Protein AF-A0A354GEG4-F1 (afdb_monomer_lite)

Secondary structure (DSSP, 8-state):
--PPPP------TT----HHHHHHHHHHHHT--HHHHHHHHHHHHHHHHHHHHHHSEEEETTTEEEEEEEE---EEE-SS-TT-EEEPPPEEEEEEEE-HHHHHHHHTS---HHHHHHHT----S-S---HHHHHHHHHHHHHHHT--

Foldseek 3Di:
DDDDQDDPPVDDPPDDQDLLNVLVSCCVSVVHDSVVSSVVVVVVVVVQVVCCVVVQKDADPQFFMKGWDKDDWDWDADPVGNVDIDIDHIDIDIDTDTDPNNCVVCVPDDQDPVNVVVVVDPPPPDDDPDVVVVVVVVVVVVVVVVVD

Structure (mmCIF, N/CA/C/O backbone):
data_AF-A0A354GEG4-F1
#
_entry.id   AF-A0A354GEG4-F1
#
loop_
_atom_site.group_PDB
_atom_site.id
_atom_site.type_symbol
_atom_site.label_atom_id
_atom_site.label_alt_id
_atom_site.label_comp_id
_atom_site.label_asym_id
_atom_site.label_entity_id
_atom_site.label_seq_id
_atom_site.pdbx_PDB_ins_code
_atom_site.Cartn_x
_atom_site.Cartn_y
_atom_site.Cartn_z
_atom_site.occupancy
_atom_site.B_iso_or_equiv
_atom_site.auth_seq_id
_atom_site.auth_comp_id
_atom_site.auth_asym_id
_atom_site.auth_atom_id
_atom_site.pdbx_PDB_model_num
ATOM 1 N N . MET A 1 1 ? -22.359 2.160 18.146 1.00 33.31 1 MET A N 1
ATOM 2 C CA . MET A 1 1 ? -21.638 3.444 18.296 1.00 33.31 1 MET A CA 1
ATOM 3 C C . MET A 1 1 ? -20.218 3.264 17.784 1.00 33.31 1 MET A C 1
ATOM 5 O O . MET A 1 1 ? -19.493 2.455 18.344 1.00 33.31 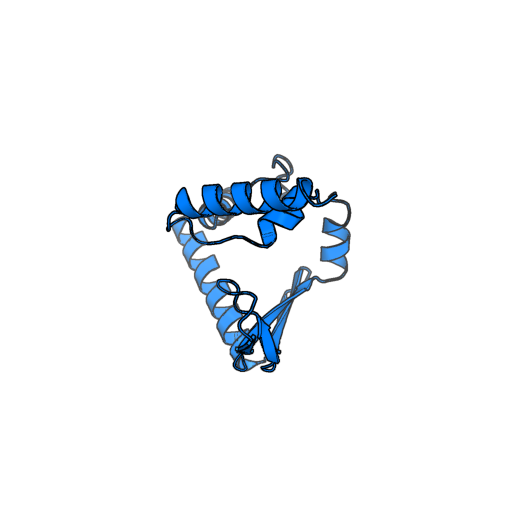1 MET A O 1
ATOM 9 N N . THR A 1 2 ? -19.827 3.951 16.713 1.00 31.17 2 THR A N 1
ATOM 10 C CA . THR A 1 2 ? -18.487 3.813 16.117 1.00 31.17 2 THR A CA 1
ATOM 11 C C . THR A 1 2 ? -17.575 4.873 16.729 1.00 31.17 2 THR A C 1
ATOM 13 O O . THR A 1 2 ? -17.73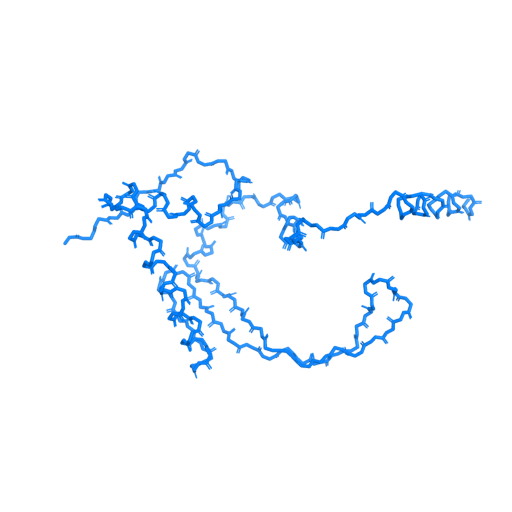0 6.061 16.442 1.00 31.17 2 THR A O 1
ATOM 16 N N . ARG A 1 3 ? -16.669 4.472 17.630 1.00 34.75 3 ARG A N 1
ATOM 17 C CA . ARG A 1 3 ? -15.667 5.388 18.197 1.00 34.75 3 ARG A CA 1
ATOM 18 C C . ARG A 1 3 ? -14.749 5.844 17.060 1.00 34.75 3 ARG A C 1
ATOM 20 O O . ARG A 1 3 ? -14.109 5.018 16.417 1.00 34.75 3 ARG A O 1
ATOM 27 N N . LYS A 1 4 ? -14.735 7.147 16.769 1.00 37.59 4 LYS A N 1
ATOM 28 C CA . LYS A 1 4 ? -13.815 7.738 15.790 1.00 37.59 4 LYS A CA 1
ATOM 29 C C . LYS A 1 4 ? -12.404 7.708 16.378 1.00 37.59 4 LYS A C 1
ATOM 31 O O . LYS A 1 4 ? -12.207 8.204 17.485 1.00 37.59 4 LYS A O 1
ATOM 36 N N . ILE A 1 5 ? -11.454 7.149 15.633 1.00 42.16 5 ILE A N 1
ATOM 37 C CA . ILE A 1 5 ? -10.020 7.236 15.935 1.00 42.16 5 ILE A CA 1
ATOM 38 C C . ILE A 1 5 ? -9.661 8.727 15.999 1.00 42.16 5 ILE A C 1
ATOM 40 O O . ILE A 1 5 ? -9.945 9.472 15.054 1.00 42.16 5 ILE A O 1
ATOM 44 N N . LYS A 1 6 ? -9.125 9.191 17.133 1.00 42.03 6 LYS A N 1
ATOM 45 C CA . LYS A 1 6 ? -8.720 10.594 17.292 1.00 42.03 6 LYS A CA 1
ATOM 46 C C . LYS A 1 6 ? -7.418 10.815 16.522 1.00 42.03 6 LYS A C 1
ATOM 48 O O . LYS A 1 6 ? -6.523 9.980 16.555 1.00 42.03 6 LYS A O 1
ATOM 53 N N . ARG A 1 7 ? -7.295 11.950 15.827 1.00 43.09 7 ARG A N 1
ATOM 54 C CA . ARG A 1 7 ? -6.024 12.332 15.198 1.00 43.09 7 ARG A CA 1
ATOM 55 C C . ARG A 1 7 ? -4.978 12.563 16.286 1.00 43.09 7 ARG A C 1
ATOM 57 O O . ARG A 1 7 ? -5.064 13.530 17.035 1.00 43.09 7 ARG A O 1
ATOM 64 N N . HIS A 1 8 ? -3.989 11.680 16.349 1.00 45.09 8 HIS A N 1
ATOM 65 C CA . HIS A 1 8 ? -2.756 11.925 17.085 1.00 45.09 8 HIS A CA 1
ATOM 66 C C . HIS A 1 8 ? -1.849 12.841 16.248 1.00 45.09 8 HIS A C 1
ATOM 68 O O . HIS A 1 8 ? -1.027 12.359 15.467 1.00 45.09 8 HIS A O 1
ATOM 74 N N . ASP A 1 9 ? -2.040 14.156 16.406 1.00 48.66 9 ASP A N 1
ATOM 75 C CA . ASP A 1 9 ? -1.261 15.235 15.762 1.00 48.66 9 ASP A CA 1
ATOM 76 C C . ASP A 1 9 ? 0.110 15.486 16.421 1.00 48.66 9 ASP A C 1
ATOM 78 O O . ASP A 1 9 ? 0.857 16.366 16.012 1.00 48.66 9 ASP A O 1
ATOM 82 N N . SER A 1 10 ? 0.500 14.697 17.425 1.00 46.56 10 SER A N 1
ATOM 83 C CA . SER A 1 10 ? 1.787 14.840 18.124 1.00 46.56 10 SER A CA 1
ATOM 84 C C . SER A 1 10 ? 2.986 14.246 17.368 1.00 46.56 10 SER A C 1
ATOM 86 O O . SER A 1 10 ? 4.044 14.043 17.964 1.00 46.56 10 SER A O 1
ATOM 88 N N . ARG A 1 11 ? 2.825 13.884 16.091 1.00 57.19 11 ARG A N 1
ATOM 89 C CA . ARG A 1 11 ? 3.842 13.156 15.322 1.00 57.19 11 ARG A CA 1
ATOM 90 C C . ARG A 1 11 ? 4.738 14.107 14.543 1.00 57.19 11 ARG A C 1
ATOM 92 O O . ARG A 1 11 ? 4.256 15.025 13.886 1.00 57.19 11 ARG A O 1
ATOM 99 N N . LYS A 1 12 ? 6.049 13.853 14.582 1.00 56.53 12 LYS A N 1
ATOM 100 C CA . LYS A 1 12 ? 7.000 14.517 13.682 1.00 56.53 12 LYS A CA 1
ATOM 101 C C . LYS A 1 12 ? 6.716 14.039 12.256 1.00 56.53 12 LYS A C 1
ATOM 103 O O . LYS A 1 12 ? 6.480 12.850 12.054 1.00 56.53 12 LYS A O 1
ATOM 108 N N . ASN A 1 13 ? 6.735 14.951 11.285 1.00 54.78 13 ASN A N 1
ATOM 109 C CA . ASN A 1 13 ? 6.383 14.644 9.893 1.00 54.78 13 ASN A CA 1
ATOM 110 C C . ASN A 1 13 ? 7.268 13.550 9.255 1.00 54.78 13 ASN A C 1
ATOM 112 O O . ASN A 1 13 ? 6.801 12.863 8.351 1.00 54.78 13 ASN A O 1
ATOM 116 N N . ASP A 1 14 ? 8.469 13.315 9.794 1.00 54.66 14 ASP A N 1
ATOM 117 C CA . ASP A 1 14 ? 9.490 12.453 9.178 1.00 54.66 14 ASP A CA 1
ATOM 118 C C . ASP A 1 14 ? 9.579 11.047 9.808 1.00 54.66 14 ASP A C 1
ATOM 120 O O . ASP A 1 14 ? 10.497 10.272 9.517 1.00 54.66 14 ASP A O 1
ATOM 124 N N . GLU A 1 15 ? 8.672 10.707 10.727 1.00 63.84 15 GLU A N 1
ATOM 125 C CA . GLU A 1 15 ? 8.713 9.427 11.434 1.00 63.84 15 GLU A CA 1
ATOM 126 C C . GLU A 1 15 ? 8.193 8.282 10.547 1.00 63.84 15 GLU A C 1
ATOM 128 O O . GLU A 1 15 ? 7.019 8.224 10.174 1.00 63.84 15 GLU A O 1
ATOM 133 N N . VAL A 1 16 ? 9.071 7.327 10.219 1.00 68.44 16 VAL A N 1
ATOM 134 C CA . VAL A 1 16 ? 8.683 6.108 9.495 1.00 68.44 16 VAL A CA 1
ATOM 135 C C . VAL A 1 16 ? 7.818 5.236 10.403 1.00 68.44 16 VAL A C 1
ATOM 137 O O . VAL A 1 16 ? 8.300 4.664 11.381 1.00 68.44 16 VAL A O 1
ATOM 140 N N . ILE A 1 17 ? 6.545 5.076 10.043 1.00 72.38 17 ILE A N 1
ATOM 141 C CA . ILE A 1 17 ? 5.611 4.235 10.795 1.00 72.38 17 ILE A CA 1
ATOM 142 C C . ILE A 1 17 ? 5.890 2.764 10.478 1.00 72.38 17 ILE A C 1
ATOM 144 O O . ILE A 1 17 ? 5.587 2.266 9.392 1.00 72.38 17 ILE A O 1
ATOM 148 N N . SER A 1 18 ? 6.459 2.049 11.448 1.00 81.00 18 SER A N 1
ATOM 149 C CA . SER A 1 18 ? 6.592 0.594 11.364 1.00 81.00 18 SER A CA 1
ATOM 150 C C . SER A 1 18 ? 5.243 -0.103 11.571 1.00 81.00 18 SER A C 1
ATOM 152 O O . SER A 1 18 ? 4.340 0.421 12.225 1.00 81.00 18 SER A O 1
ATOM 154 N N . HIS A 1 19 ? 5.124 -1.337 11.078 1.00 80.12 19 HIS A N 1
ATOM 155 C CA . HIS A 1 19 ? 3.932 -2.160 11.298 1.00 80.12 19 HIS A CA 1
ATOM 156 C C . HIS A 1 19 ? 3.606 -2.336 12.794 1.00 80.12 19 HIS A C 1
ATOM 158 O O . HIS A 1 19 ? 2.445 -2.259 13.188 1.00 80.12 19 HIS A O 1
ATOM 164 N N . TYR A 1 20 ? 4.627 -2.495 13.646 1.00 82.12 20 TYR A N 1
ATOM 165 C CA . TYR A 1 20 ? 4.444 -2.583 15.096 1.00 82.12 20 TYR A CA 1
ATOM 166 C C . TYR A 1 20 ? 3.874 -1.290 15.693 1.00 82.12 20 TYR A C 1
ATOM 168 O O . TYR A 1 20 ? 2.956 -1.348 16.509 1.00 82.12 20 TYR A O 1
ATOM 176 N N . MET A 1 21 ? 4.381 -0.126 15.270 1.00 80.94 21 MET A N 1
ATOM 177 C CA . MET A 1 21 ? 3.881 1.170 15.741 1.00 80.94 21 MET A CA 1
ATOM 178 C C . MET A 1 21 ? 2.420 1.383 15.352 1.00 80.94 21 MET A C 1
ATOM 180 O O . MET A 1 21 ? 1.627 1.764 16.207 1.00 80.94 21 MET A O 1
ATOM 184 N N . LEU A 1 22 ? 2.053 1.044 14.111 1.00 85.12 22 LEU A N 1
ATOM 185 C CA . LEU A 1 22 ? 0.664 1.083 13.654 1.00 85.12 22 LEU A CA 1
ATOM 186 C C . LEU A 1 22 ? -0.242 0.207 14.534 1.00 85.12 22 LEU A C 1
ATOM 188 O O . LEU A 1 22 ? -1.269 0.676 15.018 1.00 85.12 22 LEU A O 1
ATOM 192 N N . CYS A 1 23 ? 0.151 -1.047 14.783 1.00 86.56 23 CYS A N 1
ATOM 193 C CA . CYS A 1 23 ? -0.633 -1.961 15.619 1.00 86.56 23 CYS A CA 1
ATOM 194 C C . CYS A 1 23 ? -0.763 -1.447 17.058 1.00 86.56 23 CYS A C 1
ATOM 196 O O . CYS A 1 23 ? -1.831 -1.547 17.655 1.00 86.56 23 CYS A O 1
ATOM 198 N N . ARG A 1 24 ? 0.314 -0.882 17.618 1.00 86.75 24 ARG A N 1
ATOM 199 C CA . ARG A 1 24 ? 0.318 -0.318 18.970 1.00 86.75 24 ARG A CA 1
ATOM 200 C C . ARG A 1 24 ? -0.609 0.890 19.090 1.00 86.75 24 ARG A C 1
ATOM 202 O O . ARG A 1 24 ? -1.347 0.962 20.065 1.00 86.75 24 ARG A O 1
ATOM 209 N N . GLU A 1 25 ? -0.579 1.817 18.136 1.00 85.88 25 GLU A N 1
ATOM 210 C CA . GLU A 1 25 ? -1.470 2.988 18.137 1.00 85.88 25 GLU A CA 1
ATOM 211 C C . GLU A 1 25 ? -2.939 2.568 18.066 1.00 85.88 25 GLU A C 1
ATOM 213 O O . GLU A 1 25 ? -3.740 2.985 18.896 1.00 85.88 25 GLU A O 1
ATOM 218 N N . VAL A 1 26 ? -3.278 1.665 17.142 1.00 86.38 26 VAL A N 1
ATOM 219 C CA . VAL A 1 26 ? -4.650 1.158 16.996 1.00 86.38 26 VAL A CA 1
ATOM 220 C C . VAL A 1 26 ? -5.105 0.411 18.256 1.00 86.38 26 VAL A C 1
ATOM 222 O O . VAL A 1 26 ? -6.233 0.596 18.706 1.00 86.38 26 VAL A O 1
ATOM 225 N N . ALA A 1 27 ? -4.229 -0.394 18.862 1.00 88.38 27 ALA A N 1
ATOM 226 C CA . ALA A 1 27 ? -4.512 -1.092 20.115 1.00 88.38 27 ALA A CA 1
ATOM 227 C C . ALA A 1 27 ? -4.808 -0.125 21.269 1.00 88.38 27 ALA A C 1
ATOM 229 O O . ALA A 1 27 ? -5.786 -0.325 21.989 1.00 88.38 27 ALA A O 1
ATOM 230 N N . LEU A 1 28 ? -4.010 0.939 21.411 1.00 87.50 28 LEU A N 1
ATOM 231 C CA . LEU A 1 28 ? -4.220 1.975 22.425 1.00 87.50 28 LEU A CA 1
ATOM 232 C C . LEU A 1 28 ? -5.527 2.746 22.192 1.00 87.50 28 LEU A C 1
ATOM 234 O O . LEU A 1 28 ? -6.296 2.929 23.133 1.00 87.50 28 LEU A O 1
ATOM 238 N N . ASP A 1 29 ? -5.805 3.142 20.949 1.00 84.44 29 ASP A N 1
ATOM 239 C CA . ASP A 1 29 ? -6.998 3.924 20.603 1.00 84.44 29 ASP A CA 1
ATOM 240 C C . ASP A 1 29 ? -8.299 3.130 20.766 1.00 84.44 29 ASP A C 1
ATOM 242 O O . ASP A 1 29 ? -9.340 3.679 21.140 1.00 84.44 29 ASP A O 1
ATOM 246 N N . MET A 1 30 ? -8.260 1.830 20.473 1.00 86.31 30 MET A N 1
ATOM 247 C CA . MET A 1 30 ? -9.438 0.966 20.521 1.00 86.31 30 MET A CA 1
ATOM 248 C C . MET A 1 30 ? -9.594 0.214 21.850 1.00 86.31 30 MET A C 1
ATOM 250 O O . MET A 1 30 ? -10.691 -0.261 22.142 1.00 86.31 30 MET A O 1
ATOM 254 N N . GLY A 1 31 ? -8.538 0.141 22.667 1.00 89.25 31 GLY A N 1
ATOM 255 C CA . GLY A 1 31 ? -8.521 -0.612 23.923 1.00 89.25 31 GLY A CA 1
ATOM 256 C C . GLY A 1 31 ? -8.400 -2.129 23.734 1.00 89.25 31 GLY A C 1
ATOM 257 O O . GLY A 1 31 ? -8.956 -2.877 24.533 1.00 89.25 31 GLY A O 1
ATOM 258 N N . TYR A 1 32 ? -7.709 -2.576 22.682 1.00 91.75 32 TYR A N 1
ATOM 259 C CA . TYR A 1 32 ? -7.481 -3.997 22.374 1.00 91.75 32 TYR A CA 1
ATOM 260 C C . TYR A 1 32 ? -6.041 -4.430 22.662 1.00 91.75 32 TYR A C 1
ATOM 262 O O . TYR A 1 32 ? -5.141 -3.603 22.822 1.00 91.75 32 TYR A O 1
ATOM 270 N N . GLY A 1 33 ? -5.797 -5.743 22.683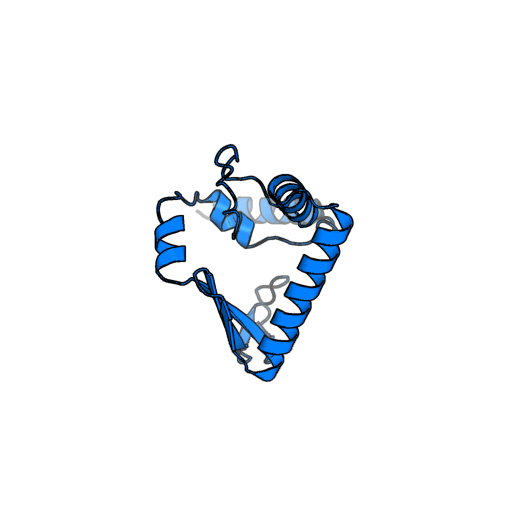 1.00 91.81 33 GLY A N 1
ATOM 271 C CA . GLY A 1 33 ? -4.444 -6.279 22.733 1.00 91.81 33 GLY A CA 1
ATOM 272 C C . GLY A 1 33 ? -3.692 -6.042 21.419 1.00 91.81 33 GLY A C 1
ATOM 273 O O . GLY A 1 33 ? -4.224 -6.255 20.332 1.00 91.81 33 GLY A O 1
ATOM 274 N N . ILE A 1 34 ? -2.407 -5.676 21.498 1.00 90.75 34 ILE A N 1
ATOM 275 C CA . ILE A 1 34 ? -1.559 -5.463 20.305 1.00 90.75 34 ILE A CA 1
ATOM 276 C C . ILE A 1 34 ? -1.517 -6.714 19.412 1.00 90.75 34 ILE A C 1
ATOM 278 O O . ILE A 1 34 ? -1.497 -6.590 18.190 1.00 90.75 34 ILE A O 1
ATOM 282 N N . LYS A 1 35 ? -1.518 -7.916 20.008 1.00 92.19 35 LYS A N 1
ATOM 283 C CA . LYS A 1 35 ? -1.537 -9.186 19.264 1.00 92.19 35 LYS A CA 1
ATOM 284 C C . LYS A 1 35 ? -2.816 -9.346 18.434 1.00 92.19 35 LYS A C 1
ATOM 286 O O . LYS A 1 35 ? -2.722 -9.646 17.253 1.00 92.19 35 LYS A O 1
ATOM 291 N N . GLU A 1 36 ? -3.975 -9.068 19.027 1.00 92.00 36 GLU A N 1
ATOM 292 C CA . GLU A 1 36 ? -5.282 -9.169 18.360 1.00 92.00 36 GLU A CA 1
ATOM 293 C C . GLU A 1 36 ? -5.379 -8.171 17.200 1.00 92.00 36 GLU A C 1
ATOM 295 O O . GLU A 1 36 ? -5.776 -8.515 16.089 1.00 92.00 36 GLU A O 1
ATOM 300 N N . VAL A 1 37 ? -4.941 -6.931 17.435 1.00 91.81 37 VAL A N 1
ATOM 301 C CA . VAL A 1 37 ? -4.899 -5.892 16.399 1.00 91.81 37 VAL A CA 1
ATOM 302 C C . VAL A 1 37 ? -3.977 -6.288 15.253 1.00 91.81 37 VAL A C 1
ATOM 304 O O . VAL A 1 37 ? -4.336 -6.111 14.089 1.00 91.81 37 VAL A O 1
ATOM 307 N N . LYS A 1 38 ? -2.803 -6.842 15.569 1.00 91.88 38 LYS A N 1
ATOM 308 C CA . LYS A 1 38 ? -1.851 -7.307 14.564 1.00 91.88 38 LYS A CA 1
ATOM 309 C C . LYS A 1 38 ? -2.480 -8.367 13.657 1.00 91.88 38 LYS A C 1
ATOM 311 O O . LYS A 1 38 ? -2.439 -8.206 12.441 1.00 91.88 38 LYS A O 1
ATOM 316 N N . GLU A 1 39 ? -3.112 -9.387 14.233 1.00 92.75 39 GLU A N 1
ATOM 317 C CA . GLU A 1 39 ? -3.775 -10.455 13.473 1.00 92.75 39 GLU A CA 1
ATOM 318 C C . GLU A 1 39 ? -4.879 -9.913 12.555 1.00 92.75 39 GLU A C 1
ATOM 320 O O . GLU A 1 39 ? -4.988 -10.314 11.394 1.00 92.75 39 GLU A O 1
ATOM 325 N N . VAL A 1 40 ? -5.678 -8.959 13.042 1.00 92.75 40 VAL A N 1
ATOM 326 C CA . VAL A 1 40 ? -6.731 -8.321 12.239 1.00 92.75 40 VAL A CA 1
ATOM 327 C C . VAL A 1 40 ? -6.141 -7.522 11.077 1.00 92.75 40 VAL A C 1
ATOM 329 O O . VAL A 1 40 ? -6.647 -7.620 9.959 1.00 92.75 40 VAL A O 1
ATOM 332 N N . ILE A 1 41 ? -5.077 -6.750 11.312 1.00 89.12 41 ILE A N 1
ATOM 333 C CA . ILE A 1 41 ? -4.418 -5.954 10.266 1.00 89.12 41 ILE A CA 1
ATOM 334 C C . ILE A 1 41 ? -3.774 -6.866 9.215 1.00 89.12 41 ILE A C 1
ATOM 336 O O . ILE A 1 41 ? -3.934 -6.618 8.020 1.00 89.12 41 ILE A O 1
ATOM 340 N N . GLU A 1 42 ? -3.079 -7.925 9.634 1.00 91.06 42 GLU A N 1
ATOM 341 C CA . GLU A 1 42 ? -2.482 -8.909 8.723 1.00 91.06 42 GLU A CA 1
ATOM 342 C C . GLU A 1 42 ? -3.562 -9.575 7.859 1.00 91.06 42 GLU A C 1
ATOM 344 O O . GLU A 1 42 ? -3.487 -9.530 6.630 1.00 91.06 42 GLU A O 1
ATOM 349 N N . LYS A 1 43 ? -4.646 -10.059 8.478 1.00 93.12 43 LYS A N 1
ATOM 350 C CA . LYS A 1 43 ? -5.776 -10.653 7.753 1.00 93.12 43 LYS A CA 1
ATOM 351 C C . LYS A 1 43 ? -6.449 -9.661 6.802 1.00 93.12 43 LYS A C 1
ATOM 353 O O . LYS A 1 43 ? -6.866 -10.034 5.706 1.00 93.12 43 LYS A O 1
ATOM 358 N N . TYR A 1 44 ? -6.563 -8.395 7.194 1.00 89.69 44 TYR A N 1
ATOM 359 C CA . TYR A 1 44 ? -7.119 -7.347 6.342 1.00 89.69 44 TYR A CA 1
ATOM 360 C C . TYR A 1 44 ? -6.252 -7.097 5.100 1.00 89.69 44 TYR A C 1
ATOM 362 O O . TYR A 1 44 ? -6.782 -6.984 3.991 1.00 89.69 44 TYR A O 1
ATOM 370 N N . HIS A 1 45 ? -4.925 -7.064 5.256 1.00 88.88 45 HIS A N 1
ATOM 371 C CA . HIS A 1 45 ? -3.998 -6.955 4.128 1.00 88.88 45 HIS A CA 1
ATOM 372 C C . HIS A 1 45 ? -4.102 -8.152 3.181 1.00 88.88 45 HIS A C 1
ATOM 374 O O . HIS A 1 45 ? -4.152 -7.952 1.965 1.00 88.88 45 HIS A O 1
ATOM 380 N N . ASP A 1 46 ? -4.204 -9.366 3.720 1.00 89.06 46 ASP A N 1
ATOM 381 C CA . ASP A 1 46 ? -4.359 -10.580 2.916 1.00 89.06 46 ASP A CA 1
ATOM 382 C C . ASP A 1 46 ? -5.649 -10.547 2.091 1.00 89.06 46 ASP A C 1
ATOM 384 O O . ASP A 1 46 ? -5.629 -10.824 0.889 1.00 89.06 46 ASP A O 1
ATOM 388 N N . VAL A 1 47 ? -6.764 -10.124 2.696 1.00 89.19 47 VAL A N 1
ATOM 389 C CA . VAL A 1 47 ? -8.046 -9.965 1.992 1.00 89.19 47 VAL A CA 1
ATOM 390 C C . VAL A 1 47 ? -7.937 -8.925 0.876 1.00 89.19 47 VAL A C 1
ATOM 392 O O . VAL A 1 47 ? -8.412 -9.171 -0.233 1.00 89.19 47 VAL A O 1
ATOM 395 N N . ILE A 1 48 ? -7.282 -7.783 1.119 1.00 86.38 48 ILE A N 1
ATOM 396 C CA . ILE A 1 48 ? -7.047 -6.775 0.073 1.00 86.38 48 ILE A CA 1
ATOM 397 C C . ILE A 1 48 ? -6.209 -7.362 -1.064 1.00 86.38 48 ILE A C 1
ATOM 399 O O . ILE A 1 48 ? -6.549 -7.160 -2.231 1.00 86.38 48 ILE A O 1
ATOM 403 N N . ALA A 1 49 ? -5.132 -8.083 -0.750 1.00 84.62 49 ALA A N 1
ATOM 404 C CA . ALA A 1 49 ? -4.253 -8.673 -1.752 1.00 84.62 49 ALA A CA 1
ATOM 405 C C . ALA A 1 49 ? -4.995 -9.711 -2.611 1.00 84.62 49 ALA A C 1
ATOM 407 O O . ALA A 1 49 ? -4.951 -9.639 -3.841 1.00 84.62 49 ALA A O 1
ATOM 408 N N . GLN A 1 50 ? -5.742 -10.622 -1.982 1.00 86.38 50 GLN A N 1
ATOM 409 C CA . GLN A 1 50 ? -6.556 -11.625 -2.677 1.00 86.38 50 GLN A CA 1
ATOM 410 C C . GLN A 1 50 ? -7.649 -10.982 -3.538 1.00 86.38 50 GLN A C 1
ATOM 412 O O . GLN A 1 50 ? -7.855 -11.373 -4.693 1.00 86.38 50 GLN A O 1
ATOM 417 N N . HIS A 1 51 ? -8.321 -9.955 -3.013 1.00 86.94 51 HIS A N 1
ATOM 418 C CA . HIS A 1 51 ? -9.338 -9.233 -3.765 1.00 86.94 51 HIS A CA 1
ATOM 419 C C . HIS A 1 51 ? -8.723 -8.519 -4.976 1.00 86.94 51 HIS A C 1
ATOM 421 O O . HIS A 1 51 ? -9.230 -8.662 -6.085 1.00 86.94 51 HIS A O 1
ATOM 427 N N . ALA A 1 52 ? -7.576 -7.850 -4.807 1.00 84.69 52 ALA A N 1
ATOM 428 C CA . ALA A 1 52 ? -6.860 -7.176 -5.891 1.00 84.69 52 ALA A CA 1
ATOM 429 C C . ALA A 1 52 ? -6.451 -8.131 -7.023 1.00 84.69 52 ALA A C 1
ATOM 431 O O . ALA A 1 52 ? -6.516 -7.749 -8.192 1.00 84.69 52 ALA A O 1
ATOM 432 N N . LEU A 1 53 ? -6.048 -9.361 -6.692 1.00 83.06 53 LEU A N 1
ATOM 433 C CA . LEU A 1 53 ? -5.713 -10.391 -7.680 1.00 83.06 53 LEU A CA 1
ATOM 434 C C . LEU A 1 53 ? -6.942 -10.870 -8.463 1.00 83.06 53 LEU A C 1
ATOM 436 O O . LEU A 1 53 ? -6.835 -11.145 -9.656 1.00 83.06 53 LEU A O 1
ATOM 440 N N . THR A 1 54 ? -8.104 -10.926 -7.813 1.00 86.00 54 THR A N 1
ATOM 441 C CA . THR A 1 54 ? -9.335 -11.477 -8.398 1.00 86.00 54 THR A CA 1
ATOM 442 C C . THR A 1 54 ? -10.079 -10.446 -9.244 1.00 86.00 54 THR A C 1
ATOM 444 O O . THR A 1 54 ? -10.396 -10.684 -10.407 1.00 86.00 54 THR A O 1
ATOM 447 N N . THR A 1 55 ? -10.347 -9.269 -8.682 1.00 86.56 55 THR A N 1
ATOM 448 C CA . THR A 1 55 ? -11.177 -8.232 -9.316 1.00 86.56 55 THR A CA 1
ATOM 449 C C . THR A 1 55 ? -10.361 -7.223 -10.115 1.00 86.56 55 THR A C 1
ATOM 451 O O . THR A 1 55 ? -10.930 -6.365 -10.787 1.00 86.56 55 THR A O 1
ATOM 454 N N . LYS A 1 56 ? -9.025 -7.284 -10.023 1.00 86.25 56 LYS A N 1
ATOM 455 C CA . LYS A 1 56 ? -8.078 -6.284 -10.548 1.00 86.25 56 LYS A CA 1
ATOM 456 C C . LYS A 1 56 ? -8.241 -4.886 -9.928 1.00 86.25 56 LYS A C 1
ATOM 458 O O . LYS A 1 56 ? -7.478 -3.984 -10.285 1.00 86.25 56 LYS A O 1
ATOM 463 N N . GLN A 1 57 ? -9.179 -4.692 -8.993 1.00 88.69 57 GLN A N 1
ATOM 464 C CA . GLN A 1 57 ? -9.447 -3.415 -8.334 1.00 88.69 57 GLN A CA 1
ATOM 465 C C . GLN A 1 57 ? -10.004 -3.587 -6.912 1.00 88.69 57 GLN A C 1
ATOM 467 O O . GLN A 1 57 ? -11.009 -4.258 -6.701 1.00 88.69 57 GLN A O 1
ATOM 472 N N . VAL A 1 58 ? -9.432 -2.867 -5.946 1.00 91.50 58 VAL A N 1
ATOM 473 C CA . VAL A 1 58 ? -9.964 -2.760 -4.576 1.00 91.50 58 VAL A CA 1
ATOM 474 C C . VAL A 1 58 ? -10.275 -1.301 -4.279 1.00 91.50 58 VAL A C 1
ATOM 476 O O . VAL A 1 58 ? -9.397 -0.451 -4.417 1.00 91.50 58 VAL A O 1
ATOM 479 N N . LYS A 1 59 ? -11.508 -0.991 -3.869 1.00 90.44 59 LYS A N 1
ATOM 480 C CA . LYS A 1 59 ? -11.913 0.362 -3.459 1.00 90.44 59 LYS A CA 1
ATOM 481 C C . LYS A 1 59 ? -12.011 0.432 -1.939 1.00 90.44 59 LYS A C 1
ATOM 483 O O . LYS A 1 59 ? -12.746 -0.340 -1.336 1.00 90.44 59 LYS A O 1
ATOM 488 N N . LEU A 1 60 ? -11.300 1.381 -1.341 1.00 89.00 60 LEU A N 1
ATOM 489 C CA . LEU A 1 60 ? -11.346 1.675 0.087 1.00 89.00 60 LEU A CA 1
ATOM 490 C C . LEU A 1 60 ? -12.002 3.043 0.280 1.00 89.00 60 LEU A C 1
ATOM 492 O O . LEU A 1 60 ? -11.441 4.070 -0.115 1.00 89.00 60 LEU A O 1
ATOM 496 N N . GLY A 1 61 ? -13.212 3.047 0.846 1.00 86.44 61 GLY A N 1
ATOM 497 C CA . GLY A 1 61 ? -14.006 4.260 1.058 1.00 86.44 61 GLY A CA 1
ATOM 498 C C . GLY A 1 61 ? -13.227 5.318 1.842 1.00 86.44 61 GLY A C 1
ATOM 499 O O . GLY A 1 61 ? -12.604 5.009 2.852 1.00 86.44 61 GLY A O 1
ATOM 500 N N . GLY A 1 62 ? -13.210 6.555 1.343 1.00 80.81 62 GLY A N 1
ATOM 501 C CA . GLY A 1 62 ? -12.472 7.670 1.949 1.00 80.81 62 GLY A CA 1
ATOM 502 C C . GLY A 1 62 ? -10.946 7.628 1.781 1.00 80.81 62 GLY A C 1
ATOM 503 O O . GLY A 1 62 ? -10.307 8.664 1.923 1.00 80.81 62 GLY A O 1
ATOM 504 N N . LEU A 1 63 ? -10.348 6.488 1.415 1.00 87.25 63 LEU A N 1
ATOM 505 C CA . LEU A 1 63 ? -8.896 6.354 1.260 1.00 87.25 63 LEU A CA 1
ATOM 506 C C . LEU A 1 63 ? -8.474 6.422 -0.212 1.00 87.25 63 LEU A C 1
ATOM 508 O O . LEU A 1 63 ? -7.691 7.284 -0.606 1.00 87.25 63 LEU A O 1
ATOM 512 N N . GLY A 1 64 ? -9.016 5.550 -1.059 1.00 91.44 64 GLY A N 1
ATOM 513 C CA . GLY A 1 64 ? -8.615 5.472 -2.460 1.00 91.44 64 GLY A CA 1
ATOM 514 C C . GLY A 1 64 ? -8.893 4.119 -3.090 1.00 91.44 64 GLY A C 1
ATOM 515 O O . GLY A 1 64 ? -9.787 3.382 -2.682 1.00 91.44 64 GLY A O 1
ATOM 516 N N . SER A 1 65 ? -8.153 3.791 -4.141 1.00 90.94 65 SER A N 1
ATOM 517 C CA . SER A 1 65 ? -8.326 2.534 -4.866 1.00 90.94 65 SER A CA 1
ATOM 518 C C . SER A 1 65 ? -6.994 1.922 -5.267 1.00 90.94 65 SER A C 1
ATOM 520 O O . SER A 1 65 ? -6.109 2.619 -5.755 1.00 90.94 65 SER A O 1
ATOM 522 N N . PHE A 1 66 ? -6.877 0.610 -5.109 1.00 90.38 66 PHE A N 1
ATOM 523 C CA . PHE A 1 66 ? -5.775 -0.183 -5.632 1.00 90.38 66 PHE A CA 1
ATOM 524 C C . PHE A 1 66 ? -6.173 -0.799 -6.969 1.00 90.38 66 PHE A C 1
ATOM 526 O O . PHE A 1 66 ? -7.281 -1.309 -7.104 1.00 90.38 66 PHE A O 1
ATOM 533 N N . TYR A 1 67 ? -5.265 -0.763 -7.939 1.00 88.38 67 TYR A N 1
ATOM 534 C CA . TYR A 1 67 ? -5.441 -1.339 -9.270 1.00 88.38 67 TYR A CA 1
ATOM 535 C C . TYR A 1 67 ? -4.304 -2.300 -9.569 1.00 88.38 67 TYR A C 1
ATOM 537 O O . TYR A 1 67 ? -3.138 -1.934 -9.408 1.00 88.38 67 TYR A O 1
ATOM 545 N N . LEU A 1 68 ? -4.633 -3.486 -10.066 1.00 87.31 68 LEU A N 1
ATOM 546 C CA . LEU A 1 68 ? -3.652 -4.383 -10.654 1.00 87.31 68 LEU A CA 1
ATOM 547 C C . LEU A 1 68 ? -3.421 -3.964 -12.109 1.00 87.31 68 LEU A C 1
ATOM 549 O O . LEU A 1 68 ? -4.321 -4.038 -12.942 1.00 87.31 68 LEU A O 1
ATOM 553 N N . THR A 1 69 ? -2.215 -3.504 -12.418 1.00 86.50 69 THR A N 1
ATOM 554 C CA . THR A 1 69 ? -1.813 -3.092 -13.764 1.00 86.50 69 THR A CA 1
ATOM 555 C C . THR A 1 69 ? -0.695 -3.984 -14.282 1.00 86.50 69 THR A C 1
ATOM 557 O O . THR A 1 69 ? 0.125 -4.495 -13.520 1.00 86.50 69 THR A O 1
ATOM 560 N N . ILE A 1 70 ? -0.653 -4.182 -15.598 1.00 87.25 70 ILE A N 1
ATOM 561 C CA . ILE A 1 70 ? 0.464 -4.858 -16.259 1.00 87.25 70 ILE A CA 1
ATOM 562 C C . ILE A 1 70 ? 1.417 -3.780 -16.759 1.00 87.25 70 ILE A C 1
ATOM 564 O O . ILE A 1 70 ? 1.050 -2.936 -17.579 1.00 87.25 70 ILE A O 1
ATOM 568 N N . LEU A 1 71 ? 2.650 -3.807 -16.265 1.00 87.50 71 LEU A N 1
ATOM 569 C CA . LEU A 1 71 ? 3.736 -3.020 -16.817 1.00 87.50 71 LEU A CA 1
ATOM 570 C C . LEU A 1 71 ? 4.387 -3.836 -17.933 1.00 87.50 71 LEU A C 1
ATOM 572 O O . LEU A 1 71 ? 5.044 -4.841 -17.658 1.00 87.50 71 LEU A O 1
ATOM 576 N N . LYS A 1 72 ? 4.195 -3.392 -19.179 1.00 90.75 72 LYS A N 1
ATOM 577 C CA . LYS A 1 72 ? 4.823 -4.017 -20.346 1.00 90.75 72 LYS A CA 1
ATOM 578 C C . LYS A 1 72 ? 6.342 -3.895 -20.276 1.00 90.75 72 LYS A C 1
ATOM 580 O O . LYS A 1 72 ? 6.887 -2.860 -19.875 1.00 90.75 72 LYS A O 1
ATOM 585 N N . GLY A 1 73 ? 7.001 -4.957 -20.701 1.00 90.81 73 GLY A N 1
ATOM 586 C CA . GLY A 1 73 ? 8.430 -5.057 -20.856 1.00 90.81 73 GLY A CA 1
ATOM 587 C C . GLY A 1 73 ? 8.958 -3.996 -21.807 1.00 90.81 73 GLY A C 1
ATOM 588 O O . GLY A 1 73 ? 8.345 -3.667 -22.823 1.00 90.81 73 GLY A O 1
ATOM 589 N N . LYS A 1 74 ? 10.096 -3.408 -21.448 1.00 92.38 74 LYS A N 1
ATOM 590 C CA . LYS A 1 74 ? 10.760 -2.389 -22.253 1.00 92.38 74 LYS A CA 1
ATOM 591 C C . LYS A 1 74 ? 12.266 -2.507 -22.106 1.00 92.38 74 LYS A C 1
ATOM 593 O O . LYS A 1 74 ? 12.777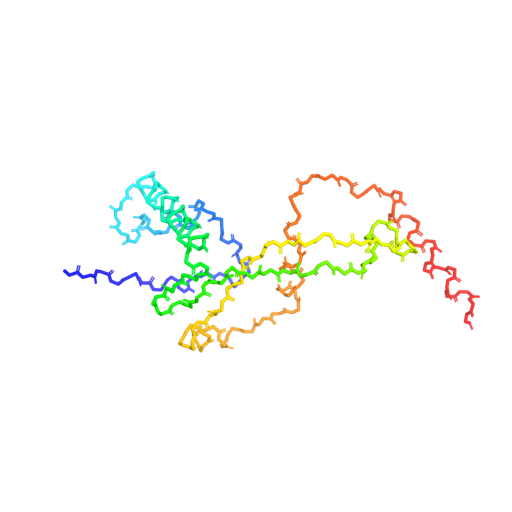 -3.106 -21.160 1.00 92.38 74 LYS A O 1
ATOM 598 N N . ARG A 1 75 ? 12.993 -1.917 -23.052 1.00 93.94 75 ARG A N 1
ATOM 599 C CA . ARG A 1 75 ? 14.443 -1.758 -22.923 1.00 93.94 75 ARG A CA 1
ATOM 600 C C . ARG A 1 75 ? 14.733 -0.778 -21.787 1.00 93.94 75 ARG A C 1
ATOM 602 O O . ARG A 1 75 ? 14.244 0.349 -21.796 1.00 93.94 75 ARG A O 1
ATOM 609 N N . VAL A 1 76 ? 15.508 -1.230 -20.811 1.00 92.31 76 VAL A N 1
ATOM 610 C CA . VAL A 1 76 ? 15.972 -0.452 -19.660 1.00 92.31 76 VAL A CA 1
ATOM 611 C C . VAL A 1 76 ? 17.489 -0.587 -19.549 1.00 92.31 76 VAL A C 1
ATOM 613 O O . VAL A 1 76 ? 18.072 -1.526 -20.088 1.00 92.31 76 VAL A O 1
ATOM 616 N N . ARG A 1 77 ? 18.144 0.363 -18.883 1.00 92.50 77 ARG A N 1
ATOM 617 C CA . ARG A 1 77 ? 19.582 0.270 -18.596 1.00 92.50 77 ARG A CA 1
ATOM 618 C C . ARG A 1 77 ? 19.798 -0.517 -17.309 1.00 92.50 77 ARG A C 1
ATOM 620 O O . ARG A 1 77 ? 19.000 -0.382 -16.381 1.00 92.50 77 ARG A O 1
ATOM 627 N N . ASP A 1 78 ? 20.840 -1.339 -17.274 1.00 87.69 78 ASP A N 1
ATOM 628 C CA . ASP A 1 78 ? 21.249 -2.029 -16.051 1.00 87.69 78 ASP A CA 1
ATOM 629 C C . ASP A 1 78 ? 21.743 -0.989 -15.030 1.00 87.69 78 ASP A C 1
ATOM 631 O O . ASP A 1 78 ? 22.533 -0.106 -15.357 1.00 87.69 78 ASP A O 1
ATOM 635 N N . VAL A 1 79 ? 21.241 -1.059 -13.796 1.00 90.38 79 VAL A N 1
ATOM 636 C CA . VAL A 1 79 ? 21.611 -0.115 -12.728 1.00 90.38 79 VAL A CA 1
ATOM 637 C C . VAL A 1 79 ? 23.075 -0.304 -12.315 1.00 90.38 79 VAL A C 1
ATOM 639 O O . VAL A 1 79 ? 23.729 0.665 -11.936 1.00 90.38 79 VAL A O 1
ATOM 642 N N . ASN A 1 80 ? 23.605 -1.525 -12.437 1.00 89.81 80 ASN A N 1
ATOM 643 C CA . ASN A 1 80 ? 24.999 -1.838 -12.123 1.00 89.81 80 ASN A CA 1
ATOM 644 C C . ASN A 1 80 ? 25.950 -1.516 -13.288 1.00 89.81 80 ASN A C 1
ATOM 646 O O . ASN A 1 80 ? 27.138 -1.295 -13.064 1.00 89.81 80 ASN A O 1
ATOM 650 N N . ASP A 1 81 ? 25.433 -1.460 -14.520 1.00 89.81 81 ASP A N 1
ATOM 651 C CA . ASP A 1 81 ? 26.187 -1.109 -15.725 1.00 89.81 81 ASP A CA 1
ATOM 652 C C . ASP A 1 81 ? 25.314 -0.317 -16.710 1.00 89.81 81 ASP A C 1
ATOM 654 O O . ASP A 1 81 ? 24.628 -0.864 -17.574 1.00 89.81 81 ASP A O 1
ATOM 658 N N . LEU A 1 82 ? 25.389 1.010 -16.623 1.00 87.56 82 LEU A N 1
ATOM 659 C CA . LEU A 1 82 ? 24.575 1.908 -17.445 1.00 87.56 82 LEU A CA 1
ATOM 660 C C . LEU A 1 82 ? 24.879 1.821 -18.952 1.00 87.56 82 LEU A C 1
ATOM 662 O O . LEU A 1 82 ? 24.099 2.357 -19.746 1.00 87.56 82 LEU A O 1
ATOM 666 N N . SER A 1 83 ? 25.990 1.188 -19.352 1.00 89.56 83 SER A N 1
ATOM 667 C CA . SER A 1 83 ? 26.317 0.944 -20.762 1.00 89.56 83 SER A CA 1
ATOM 668 C C . SER A 1 83 ? 25.562 -0.260 -21.337 1.00 89.56 83 SER A C 1
ATOM 670 O O . SER A 1 83 ? 25.337 -0.338 -22.546 1.00 89.56 83 SER A O 1
ATOM 672 N N . ARG A 1 84 ? 25.086 -1.159 -20.469 1.00 91.31 84 ARG A N 1
ATOM 673 C CA . ARG A 1 84 ? 24.322 -2.345 -20.837 1.00 91.31 84 ARG A CA 1
ATOM 674 C C . ARG A 1 84 ? 22.826 -2.042 -20.885 1.00 91.31 84 ARG A C 1
ATOM 676 O O . ARG A 1 84 ? 22.219 -1.570 -19.923 1.00 91.31 84 ARG A O 1
ATOM 683 N N . VAL A 1 85 ? 22.201 -2.387 -22.009 1.00 93.19 85 VAL A N 1
ATOM 684 C CA . VAL A 1 85 ? 20.743 -2.343 -22.179 1.00 93.19 85 VAL A CA 1
ATOM 685 C C . VAL A 1 85 ? 20.180 -3.752 -22.037 1.00 93.19 85 VAL A C 1
ATOM 687 O O . VAL A 1 85 ? 20.607 -4.673 -22.730 1.00 93.19 85 VAL A O 1
ATOM 690 N N . VAL A 1 86 ? 19.195 -3.915 -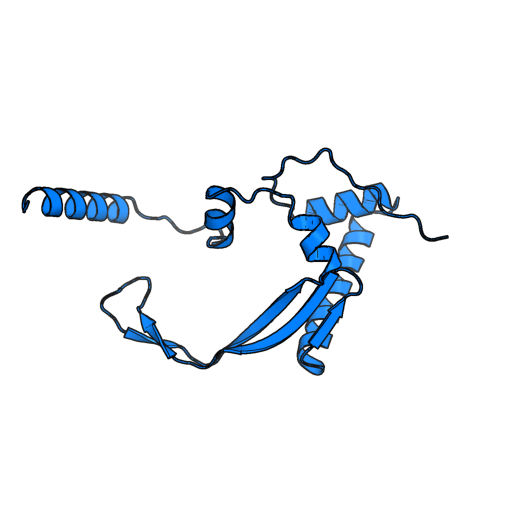21.158 1.00 92.88 86 VAL A N 1
ATOM 691 C CA . VAL A 1 86 ? 18.490 -5.178 -20.917 1.00 92.88 86 VAL A CA 1
ATOM 692 C C . VAL A 1 86 ? 16.999 -5.007 -21.189 1.00 92.88 86 VAL A C 1
ATOM 694 O O . VAL A 1 86 ? 16.439 -3.919 -21.056 1.00 92.88 86 VAL A O 1
ATOM 697 N N . HIS A 1 87 ? 16.331 -6.080 -21.601 1.00 94.31 87 HIS A N 1
ATOM 698 C CA . HIS A 1 87 ? 14.884 -6.067 -21.779 1.00 94.31 87 HIS A CA 1
ATOM 699 C C . HIS A 1 87 ? 14.206 -6.502 -20.477 1.00 94.31 87 HIS A C 1
ATOM 701 O O . HIS A 1 87 ? 14.426 -7.617 -20.002 1.00 94.31 87 HIS A O 1
ATOM 707 N N . SER A 1 88 ? 13.399 -5.628 -19.871 1.00 92.62 88 SER A N 1
ATOM 708 C CA . SER A 1 88 ? 12.621 -6.002 -18.691 1.00 92.62 88 SER A CA 1
ATOM 709 C C . SER A 1 88 ? 11.462 -6.902 -19.111 1.00 92.62 88 SER A C 1
ATOM 711 O O . SER A 1 88 ? 10.778 -6.588 -20.077 1.00 92.62 88 SER A O 1
ATOM 713 N N . LYS A 1 89 ? 11.195 -7.979 -18.371 1.00 92.12 89 LYS A N 1
ATOM 714 C CA . LYS A 1 89 ? 9.982 -8.789 -18.567 1.00 92.12 89 LYS A CA 1
ATOM 715 C C . LYS A 1 89 ? 8.728 -7.999 -18.181 1.00 92.12 89 LYS A C 1
ATOM 717 O O . LYS A 1 89 ? 8.820 -7.072 -17.369 1.00 92.12 89 LYS A O 1
ATOM 722 N N . ASP A 1 90 ? 7.584 -8.411 -18.715 1.00 91.25 90 ASP A N 1
ATOM 723 C CA . ASP A 1 90 ? 6.273 -7.969 -18.239 1.00 91.25 90 ASP A CA 1
ATOM 724 C C . ASP A 1 90 ? 6.129 -8.282 -16.747 1.00 91.25 90 ASP A C 1
ATOM 726 O O . ASP A 1 90 ? 6.557 -9.340 -16.273 1.00 91.25 90 ASP A O 1
ATOM 730 N N . LYS A 1 91 ? 5.551 -7.349 -15.986 1.00 89.56 91 LYS A N 1
ATOM 731 C CA . LYS A 1 91 ? 5.316 -7.527 -14.548 1.00 89.56 91 LYS A CA 1
ATOM 732 C C . LYS A 1 91 ? 3.960 -6.977 -14.148 1.00 89.56 91 LYS A C 1
ATOM 734 O O . LYS A 1 91 ? 3.563 -5.899 -14.589 1.00 89.56 91 LYS A O 1
ATOM 739 N N . PHE A 1 92 ? 3.292 -7.681 -13.245 1.00 84.88 92 PHE A N 1
ATOM 740 C CA . PHE A 1 92 ? 2.143 -7.137 -12.537 1.00 84.88 92 PHE A CA 1
ATOM 741 C C . PHE A 1 92 ? 2.611 -6.118 -11.496 1.00 84.88 92 PHE A C 1
ATOM 743 O O . PHE A 1 92 ? 3.594 -6.337 -10.787 1.00 84.88 92 PHE A O 1
ATOM 750 N N . LYS A 1 93 ? 1.909 -4.991 -11.413 1.00 86.44 93 LYS A N 1
ATOM 751 C CA . LYS A 1 93 ? 2.135 -3.940 -10.426 1.00 86.44 93 LYS A CA 1
ATOM 752 C C . LYS A 1 93 ? 0.807 -3.553 -9.795 1.00 86.44 93 LYS A C 1
ATOM 754 O O . LYS A 1 93 ? -0.189 -3.385 -10.488 1.00 86.44 93 LYS A O 1
ATOM 759 N N . ILE A 1 94 ? 0.809 -3.353 -8.483 1.00 83.75 94 ILE A N 1
ATOM 760 C CA . ILE A 1 94 ? -0.317 -2.739 -7.784 1.00 83.75 94 ILE A CA 1
ATOM 761 C C . ILE A 1 94 ? -0.078 -1.226 -7.753 1.00 83.75 94 ILE A C 1
ATOM 763 O O . ILE A 1 94 ? 0.986 -0.759 -7.342 1.00 83.75 94 ILE A O 1
ATOM 767 N N . LYS A 1 95 ? -1.052 -0.448 -8.229 1.00 88.44 95 LYS A N 1
ATOM 768 C CA . LYS A 1 95 ? -1.047 1.018 -8.183 1.00 88.44 95 LYS A CA 1
ATOM 769 C C . LYS A 1 95 ? -2.115 1.492 -7.208 1.00 88.44 95 LYS A C 1
ATOM 771 O O . LYS A 1 95 ? -3.286 1.190 -7.404 1.00 88.44 95 LYS A O 1
ATOM 776 N N . PHE A 1 96 ? -1.721 2.277 -6.212 1.00 89.75 96 PHE A N 1
ATOM 777 C CA . PHE A 1 96 ? -2.658 3.003 -5.362 1.00 89.75 96 PHE A CA 1
ATOM 778 C C . PHE A 1 96 ? -3.019 4.351 -5.997 1.00 89.75 96 PHE A C 1
ATOM 780 O O . PHE A 1 96 ? -2.151 5.067 -6.498 1.00 89.75 96 PHE A O 1
ATOM 787 N N . ASN A 1 97 ? -4.305 4.683 -5.998 1.00 88.94 97 ASN A N 1
ATOM 788 C CA . ASN A 1 97 ? -4.841 5.962 -6.428 1.00 88.94 97 ASN A CA 1
ATOM 789 C C . ASN A 1 97 ? -5.641 6.573 -5.266 1.00 88.94 97 ASN A C 1
ATOM 791 O O . ASN A 1 97 ? -6.740 6.085 -4.986 1.00 88.94 97 ASN A O 1
ATOM 795 N N . PRO A 1 98 ? -5.113 7.597 -4.576 1.00 89.12 98 PRO A N 1
ATOM 796 C CA . PRO A 1 98 ? -5.798 8.196 -3.441 1.00 89.12 98 PRO A CA 1
ATOM 797 C C . PRO A 1 98 ? -7.088 8.897 -3.874 1.00 89.12 98 PRO A C 1
ATOM 799 O O . PRO A 1 98 ? -7.142 9.495 -4.956 1.00 89.12 98 PRO A O 1
ATOM 802 N N . SER A 1 99 ? -8.110 8.822 -3.019 1.00 88.38 99 SER A N 1
ATOM 803 C CA . SER A 1 99 ? -9.384 9.522 -3.208 1.00 88.38 99 SER A CA 1
ATOM 804 C C . SER A 1 99 ? -9.194 11.040 -3.134 1.00 88.38 99 SER A C 1
ATOM 806 O O . SER A 1 99 ? -8.205 11.504 -2.570 1.00 88.38 99 SER A O 1
ATOM 808 N N . LEU A 1 100 ? -10.132 11.815 -3.687 1.00 83.62 100 LEU A N 1
ATOM 809 C CA . LEU A 1 100 ? -10.059 13.280 -3.651 1.00 83.62 100 LEU A CA 1
ATOM 810 C C . LEU A 1 100 ? -9.956 13.800 -2.209 1.00 83.62 100 LEU A C 1
ATOM 812 O O . LEU A 1 100 ? -8.989 14.480 -1.890 1.00 83.62 100 LEU A O 1
ATOM 816 N N . GLY A 1 101 ? -10.853 13.358 -1.321 1.00 81.69 101 GLY A N 1
ATOM 817 C CA . GLY A 1 101 ? -10.826 13.765 0.087 1.00 81.69 101 GLY A CA 1
ATOM 818 C C . GLY A 1 101 ? -9.547 13.348 0.819 1.00 81.69 101 GLY A C 1
ATOM 819 O O . GLY A 1 101 ? -9.059 14.083 1.669 1.00 81.69 101 GLY A O 1
ATOM 820 N N . PHE A 1 102 ? -8.941 12.208 0.463 1.00 80.94 102 PHE A N 1
ATOM 821 C CA . PHE A 1 102 ? -7.635 11.839 1.017 1.00 80.94 102 PHE A CA 1
ATOM 822 C C . PHE A 1 102 ? -6.510 12.740 0.499 1.00 80.94 102 PHE A C 1
ATOM 824 O O . PHE A 1 102 ? -5.624 13.089 1.269 1.00 80.94 102 PHE A O 1
ATOM 831 N N . ARG A 1 103 ? -6.532 13.121 -0.785 1.00 80.94 103 ARG A N 1
ATOM 832 C CA . ARG A 1 103 ? -5.540 14.038 -1.369 1.00 80.94 103 ARG A CA 1
ATOM 833 C C . ARG A 1 103 ? -5.621 15.425 -0.749 1.00 80.94 103 ARG A C 1
ATOM 835 O O . ARG A 1 103 ? -4.582 15.960 -0.404 1.00 80.94 103 ARG A O 1
ATOM 842 N N . GLU A 1 104 ? -6.825 15.962 -0.586 1.00 79.56 104 GLU A N 1
ATOM 843 C CA . GLU A 1 104 ? -7.067 17.253 0.076 1.00 79.56 104 GLU A CA 1
ATOM 844 C C . GLU A 1 104 ? -6.626 17.211 1.543 1.00 79.56 104 GLU A C 1
ATOM 846 O O . GLU A 1 104 ? -6.033 18.146 2.059 1.00 79.56 104 GLU A O 1
ATOM 851 N N . MET A 1 105 ? -6.822 16.077 2.219 1.00 71.31 105 MET A N 1
ATOM 852 C CA . MET A 1 105 ? -6.368 15.905 3.598 1.00 71.31 105 MET A CA 1
ATOM 853 C C . MET A 1 105 ? -4.838 15.964 3.753 1.00 71.31 105 MET A C 1
ATOM 855 O O . MET A 1 105 ? -4.347 16.298 4.832 1.00 71.31 105 MET A O 1
ATOM 859 N N . ILE A 1 106 ? -4.087 15.575 2.720 1.00 73.25 106 ILE A N 1
ATOM 860 C CA . ILE A 1 106 ? -2.617 15.520 2.750 1.00 73.25 106 ILE A CA 1
ATOM 861 C C . ILE A 1 106 ? -1.955 16.624 1.918 1.00 73.25 106 ILE A C 1
ATOM 863 O O . ILE A 1 106 ? -0.732 16.721 1.954 1.00 73.25 106 ILE A O 1
ATOM 867 N N . SER A 1 107 ? -2.716 17.424 1.162 1.00 63.81 107 SER A N 1
ATOM 868 C CA . SER A 1 107 ? -2.175 18.448 0.257 1.00 63.81 107 SER A CA 1
ATOM 869 C C . SER A 1 107 ? -1.473 19.577 0.995 1.00 63.81 107 SER A C 1
ATOM 871 O O . SER A 1 107 ? -0.554 20.174 0.446 1.00 63.81 107 SER A O 1
ATOM 873 N N . ASP A 1 108 ? -1.870 19.819 2.242 1.00 57.56 108 ASP A N 1
ATOM 874 C CA . ASP A 1 108 ? -1.327 20.890 3.079 1.00 57.56 108 ASP A CA 1
ATOM 875 C C . ASP A 1 108 ? -0.017 20.479 3.774 1.00 57.56 108 ASP A C 1
ATOM 877 O O . ASP A 1 108 ? 0.587 21.268 4.499 1.00 57.56 108 ASP A O 1
ATOM 881 N N . LYS A 1 109 ? 0.441 19.234 3.575 1.00 57.44 109 LYS A N 1
ATOM 882 C CA . LYS A 1 109 ? 1.743 18.780 4.067 1.00 57.44 109 LYS A CA 1
ATOM 883 C C . LYS A 1 109 ? 2.821 19.123 3.043 1.00 57.44 109 LYS A C 1
ATOM 885 O O . LYS A 1 109 ? 2.877 18.516 1.974 1.00 57.44 109 LYS A O 1
ATOM 890 N N . GLU A 1 110 ? 3.696 20.065 3.387 1.00 48.69 110 GLU A N 1
ATOM 891 C CA . GLU A 1 110 ? 4.922 20.317 2.627 1.00 48.69 110 GLU A CA 1
ATOM 892 C C . GLU A 1 110 ? 5.767 19.038 2.583 1.00 48.69 110 GLU A C 1
ATOM 894 O O . GLU A 1 110 ? 6.238 18.543 3.603 1.00 48.69 110 GLU A O 1
ATOM 899 N N . ILE A 1 111 ? 5.925 18.477 1.383 1.00 51.44 111 ILE A N 1
ATOM 900 C CA . ILE A 1 111 ? 6.843 17.368 1.121 1.00 51.44 111 ILE A CA 1
ATOM 901 C C . ILE A 1 111 ? 8.204 17.997 0.839 1.00 51.44 111 ILE A C 1
ATOM 903 O O . ILE A 1 111 ? 8.375 18.638 -0.204 1.00 51.44 111 ILE A O 1
ATOM 907 N N . THR A 1 112 ? 9.162 17.801 1.740 1.00 51.44 112 THR A N 1
ATOM 908 C CA . THR A 1 112 ? 10.531 18.291 1.547 1.00 51.44 112 THR A CA 1
ATOM 909 C C . THR A 1 112 ? 11.242 17.498 0.441 1.00 51.44 112 THR A C 1
ATOM 911 O O . THR A 1 112 ? 10.812 16.408 0.045 1.00 51.44 112 THR A O 1
ATOM 914 N N . GLU A 1 113 ? 12.348 18.021 -0.100 1.00 48.94 113 GLU A N 1
ATOM 915 C CA . GLU A 1 113 ? 13.164 17.264 -1.064 1.00 48.94 113 GLU A CA 1
ATOM 916 C C . GLU A 1 113 ? 13.696 15.949 -0.458 1.00 48.94 113 GLU A C 1
ATOM 918 O O . GLU A 1 113 ? 13.718 14.929 -1.149 1.00 48.94 113 GLU A O 1
ATOM 923 N N . GLU A 1 114 ? 13.991 15.918 0.848 1.00 47.72 114 GLU A N 1
ATOM 924 C CA . GLU A 1 114 ? 14.405 14.699 1.558 1.00 47.72 114 GLU A CA 1
ATOM 925 C C . GLU A 1 114 ? 13.316 13.615 1.581 1.00 47.72 114 GLU A C 1
ATOM 927 O O . GLU A 1 114 ? 13.611 12.424 1.427 1.00 47.72 114 GLU A O 1
ATOM 932 N N . ASP A 1 115 ? 12.049 14.004 1.749 1.00 46.06 115 ASP A N 1
ATOM 933 C CA . ASP A 1 115 ? 10.918 13.069 1.745 1.00 46.06 115 ASP A CA 1
ATOM 934 C C . ASP A 1 115 ? 10.753 12.401 0.379 1.00 46.06 115 ASP A C 1
ATOM 936 O O . ASP A 1 115 ? 10.439 11.210 0.285 1.00 46.06 115 ASP A O 1
ATOM 940 N N . ARG A 1 116 ? 11.027 13.145 -0.701 1.00 42.59 116 ARG A N 1
ATOM 941 C CA . ARG A 1 116 ? 11.012 12.599 -2.064 1.00 42.59 116 ARG A CA 1
ATOM 942 C C . ARG A 1 116 ? 12.135 11.595 -2.273 1.00 42.59 116 ARG A C 1
ATOM 944 O O . ARG A 1 116 ? 11.896 10.567 -2.902 1.00 42.59 116 ARG A O 1
ATOM 951 N N . GLU A 1 117 ? 13.327 11.854 -1.741 1.00 39.84 117 GLU A N 1
ATOM 952 C CA . GLU A 1 117 ? 14.483 10.964 -1.885 1.00 39.84 117 GLU A CA 1
ATOM 953 C C . GLU A 1 117 ? 14.338 9.659 -1.080 1.00 39.84 117 GLU A C 1
ATOM 955 O O . GLU A 1 117 ? 14.693 8.585 -1.582 1.00 39.84 117 GLU A O 1
ATOM 960 N N . LYS A 1 118 ? 13.735 9.701 0.119 1.00 41.53 118 LYS A N 1
ATOM 961 C CA . LYS A 1 118 ? 13.518 8.511 0.972 1.00 41.53 118 LYS A CA 1
ATOM 962 C C . LYS A 1 118 ? 12.527 7.500 0.374 1.00 41.53 118 LYS A C 1
ATOM 964 O O . LYS A 1 118 ? 12.701 6.295 0.566 1.00 41.53 118 LYS A O 1
ATOM 969 N N . ILE A 1 119 ? 11.533 7.946 -0.404 1.00 40.44 119 ILE A N 1
ATOM 970 C CA . ILE A 1 119 ? 10.546 7.056 -1.055 1.00 40.44 119 ILE A CA 1
ATOM 971 C C . ILE A 1 119 ? 11.200 6.153 -2.120 1.00 40.44 119 ILE A C 1
ATOM 973 O O . ILE A 1 119 ? 10.701 5.058 -2.393 1.00 40.44 119 ILE A O 1
ATOM 977 N N . TYR A 1 120 ? 12.342 6.551 -2.692 1.00 33.09 120 TYR A N 1
ATOM 978 C CA . TYR A 1 120 ? 13.037 5.758 -3.713 1.00 33.09 120 TYR A CA 1
ATOM 979 C C . TYR A 1 120 ? 13.981 4.680 -3.162 1.00 33.09 120 TYR A C 1
ATOM 981 O O . TYR A 1 120 ? 14.454 3.854 -3.943 1.00 33.09 120 TYR A O 1
ATOM 989 N N . TYR A 1 121 ? 14.217 4.613 -1.846 1.00 33.19 121 TYR A N 1
ATOM 990 C CA . TYR A 1 121 ? 15.185 3.671 -1.278 1.00 33.19 121 TYR A CA 1
ATOM 991 C C . TYR A 1 121 ? 14.764 3.105 0.085 1.00 33.19 121 TYR A C 1
ATOM 993 O O . TYR A 1 121 ? 15.514 3.190 1.054 1.00 33.19 121 TYR A O 1
ATOM 1001 N N . TYR A 1 122 ? 13.641 2.381 0.158 1.00 33.34 122 TYR A N 1
ATOM 1002 C CA . TYR A 1 122 ? 13.626 1.225 1.065 1.00 33.34 122 TYR A CA 1
ATOM 1003 C C . TYR A 1 122 ? 14.344 0.062 0.368 1.00 33.34 122 TYR A C 1
ATOM 1005 O O . TYR A 1 122 ? 13.731 -0.882 -0.127 1.00 33.34 122 TYR A O 1
ATOM 1013 N N . GLN A 1 123 ? 15.671 0.170 0.266 1.00 31.58 123 GLN A N 1
ATOM 1014 C CA . GLN A 1 123 ? 16.500 -1.016 0.113 1.00 31.58 123 GLN A CA 1
ATOM 1015 C C . GLN A 1 123 ? 16.634 -1.627 1.510 1.00 31.58 123 GLN A C 1
ATOM 1017 O O . GLN A 1 123 ? 17.031 -0.904 2.431 1.00 31.58 123 GLN A O 1
ATOM 1022 N N . PRO A 1 124 ? 16.298 -2.914 1.716 1.00 31.36 124 PRO A N 1
ATOM 1023 C CA . PRO A 1 124 ? 16.635 -3.576 2.965 1.00 31.36 124 PRO A CA 1
ATOM 1024 C C . PRO A 1 124 ? 18.128 -3.357 3.221 1.00 31.36 124 PRO A C 1
ATOM 1026 O O . PRO A 1 124 ? 18.969 -3.658 2.371 1.00 31.36 124 PRO A O 1
ATOM 1029 N N . LYS A 1 125 ? 18.448 -2.750 4.369 1.00 37.84 125 LYS A N 1
ATOM 1030 C CA . LYS A 1 125 ? 19.825 -2.564 4.823 1.00 37.84 125 LYS A CA 1
ATOM 1031 C C . LYS A 1 125 ? 20.434 -3.946 5.013 1.00 37.84 125 LYS A C 1
ATOM 1033 O O . LYS A 1 125 ? 20.208 -4.566 6.041 1.00 37.84 125 LYS A O 1
ATOM 1038 N N . ASN A 1 126 ? 21.132 -4.417 3.985 1.00 37.31 126 ASN A N 1
ATOM 1039 C CA . ASN A 1 126 ? 22.324 -5.254 4.044 1.00 37.31 126 ASN A CA 1
ATOM 1040 C C . ASN A 1 126 ? 22.801 -5.519 2.615 1.00 37.31 126 ASN A C 1
ATOM 1042 O O . ASN A 1 126 ? 22.284 -6.402 1.949 1.00 37.31 126 ASN A O 1
ATOM 1046 N N . THR A 1 127 ? 23.780 -4.734 2.164 1.00 38.03 127 THR A N 1
ATOM 1047 C CA . THR A 1 127 ? 25.075 -5.235 1.670 1.00 38.03 127 THR A CA 1
ATOM 1048 C C . THR A 1 127 ? 25.935 -4.038 1.274 1.00 38.03 127 THR A C 1
ATOM 1050 O O . THR A 1 127 ? 25.620 -3.305 0.343 1.00 38.03 127 THR A O 1
ATOM 1053 N N . ASN A 1 128 ? 26.998 -3.838 2.048 1.00 42.41 128 ASN A N 1
ATOM 1054 C CA . ASN A 1 128 ? 28.154 -2.968 1.844 1.00 42.41 128 ASN A CA 1
ATOM 1055 C C . ASN A 1 128 ? 28.278 -2.307 0.459 1.00 42.41 128 ASN A C 1
ATOM 1057 O O . ASN A 1 128 ? 28.784 -2.904 -0.492 1.00 42.41 128 ASN A O 1
ATOM 1061 N N . TYR A 1 129 ? 27.965 -1.011 0.399 1.00 41.47 129 TYR A N 1
ATOM 1062 C CA . TYR A 1 129 ? 28.599 -0.110 -0.560 1.00 41.47 129 TYR A CA 1
ATOM 1063 C C . TYR A 1 129 ? 30.100 -0.114 -0.241 1.00 41.47 129 TYR A C 1
ATOM 1065 O O . TYR A 1 129 ? 30.550 0.593 0.662 1.00 41.47 129 TYR A O 1
ATOM 1073 N N . SER A 1 130 ? 30.865 -0.990 -0.901 1.00 55.91 130 SER A N 1
ATOM 1074 C CA . SER A 1 130 ? 32.294 -1.121 -0.616 1.00 55.91 130 SER A CA 1
ATOM 1075 C C . SER A 1 130 ? 32.976 0.235 -0.809 1.00 55.91 130 SER A C 1
ATOM 1077 O O . SER A 1 130 ? 32.692 0.959 -1.770 1.00 55.91 130 SER A O 1
ATOM 1079 N N . GLU A 1 131 ? 33.894 0.594 0.091 1.00 55.72 131 GLU A N 1
ATOM 1080 C CA . GLU A 1 131 ? 34.676 1.835 0.001 1.00 55.72 131 GLU A CA 1
ATOM 1081 C C . GLU A 1 131 ? 35.372 2.007 -1.360 1.00 55.72 131 GLU A C 1
ATOM 1083 O O . GLU A 1 131 ? 35.654 3.127 -1.794 1.00 55.72 131 GLU A O 1
ATOM 1088 N N . LYS A 1 132 ? 35.583 0.898 -2.077 1.00 51.78 132 LYS A N 1
ATOM 1089 C CA . LYS A 1 132 ? 36.099 0.863 -3.443 1.00 51.78 132 LYS A CA 1
ATOM 1090 C C . LYS A 1 132 ? 35.208 1.639 -4.423 1.00 51.78 132 LYS A C 1
ATOM 1092 O O . LYS A 1 132 ? 35.725 2.455 -5.182 1.00 51.78 132 LYS A O 1
ATOM 1097 N N . GLY A 1 133 ? 33.883 1.489 -4.335 1.00 53.22 133 GLY A N 1
ATOM 1098 C CA . GLY A 1 133 ? 32.931 2.216 -5.186 1.00 53.22 133 GLY A CA 1
ATOM 1099 C C . GLY A 1 133 ? 32.928 3.727 -4.927 1.00 53.22 133 GLY A C 1
ATOM 1100 O O . GLY A 1 133 ? 32.856 4.526 -5.862 1.00 53.22 133 GLY A O 1
ATOM 1101 N N . LYS A 1 134 ? 33.110 4.138 -3.663 1.00 61.53 134 LYS A N 1
ATOM 1102 C CA . LYS A 1 134 ? 33.241 5.559 -3.293 1.00 61.53 134 LYS A CA 1
ATOM 1103 C C . LYS A 1 134 ? 34.547 6.169 -3.825 1.00 61.53 134 LYS A C 1
ATOM 1105 O O . LYS A 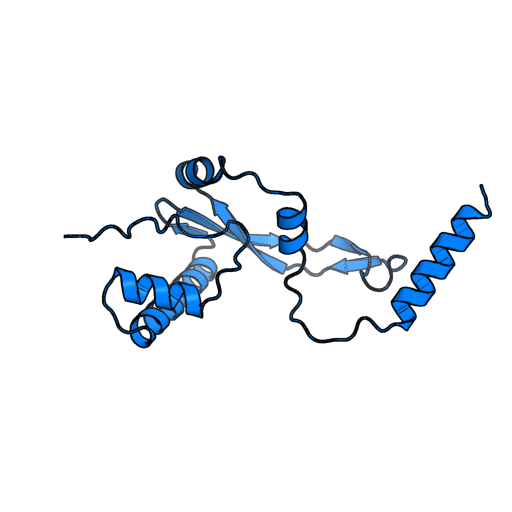1 134 ? 34.540 7.291 -4.332 1.00 61.53 134 LYS A O 1
ATOM 1110 N N . ARG A 1 135 ? 35.662 5.425 -3.771 1.00 63.22 135 ARG A N 1
ATOM 1111 C CA . ARG A 1 135 ? 36.970 5.875 -4.290 1.00 63.22 135 ARG A CA 1
ATOM 1112 C C . ARG A 1 135 ? 36.991 6.013 -5.814 1.00 63.22 135 ARG A C 1
ATOM 1114 O O . ARG A 1 135 ? 37.582 6.964 -6.325 1.00 63.22 135 ARG A O 1
ATOM 1121 N N . GLU A 1 136 ? 36.340 5.112 -6.543 1.00 63.09 136 GLU A N 1
ATOM 1122 C CA . GLU A 1 136 ? 36.281 5.176 -8.010 1.00 63.09 136 GLU A CA 1
ATOM 1123 C C . GLU A 1 136 ? 35.414 6.336 -8.515 1.00 63.09 136 GLU A C 1
ATOM 1125 O O . GLU A 1 136 ? 35.779 7.004 -9.485 1.00 63.09 136 GLU A O 1
ATOM 1130 N N . HIS A 1 137 ? 34.315 6.646 -7.819 1.00 62.22 137 HIS A N 1
ATOM 1131 C CA . HIS A 1 137 ? 33.483 7.803 -8.148 1.00 62.22 137 HIS A CA 1
ATOM 1132 C C . HIS A 1 137 ? 34.236 9.130 -7.955 1.00 62.22 137 HIS A C 1
ATOM 1134 O O . HIS A 1 137 ? 34.214 9.985 -8.843 1.00 62.22 137 HIS A O 1
ATOM 1140 N N . LYS A 1 138 ? 34.989 9.271 -6.853 1.00 73.81 138 LYS A N 1
ATOM 1141 C CA . LYS A 1 138 ? 35.800 10.470 -6.581 1.00 73.81 138 LYS A CA 1
ATOM 1142 C C . LYS A 1 138 ? 36.868 10.708 -7.659 1.00 73.81 138 LYS A C 1
ATOM 1144 O O . LYS A 1 138 ? 36.964 11.813 -8.188 1.00 73.81 138 LYS A O 1
ATOM 1149 N N . LYS A 1 139 ? 37.583 9.655 -8.082 1.00 74.00 139 LYS A N 1
ATOM 1150 C CA . LYS A 1 139 ? 38.581 9.744 -9.168 1.00 74.00 139 LYS A CA 1
ATOM 1151 C C . LYS A 1 139 ? 37.974 10.191 -10.505 1.00 74.00 139 LYS A C 1
ATOM 1153 O O . LYS A 1 139 ? 38.604 10.946 -11.243 1.00 74.00 139 LYS A O 1
ATOM 1158 N N . ARG A 1 140 ? 36.749 9.755 -10.824 1.00 71.12 140 ARG A N 1
ATOM 1159 C CA . ARG A 1 140 ? 36.049 10.153 -12.062 1.00 71.12 140 ARG A CA 1
ATOM 1160 C C . ARG A 1 140 ? 35.626 11.624 -12.055 1.00 71.12 140 ARG A C 1
ATOM 1162 O O . ARG A 1 140 ? 35.671 12.267 -13.102 1.00 71.12 140 ARG A O 1
ATOM 1169 N N . MET A 1 141 ? 35.246 12.160 -10.896 1.00 73.88 141 MET A N 1
ATOM 1170 C CA . MET A 1 141 ? 34.880 13.574 -10.753 1.00 73.88 141 MET A CA 1
ATOM 1171 C C . MET A 1 141 ? 36.105 14.492 -10.877 1.00 73.88 141 MET A C 1
ATOM 1173 O O . MET A 1 141 ? 36.053 15.494 -11.586 1.00 73.88 141 MET A O 1
ATOM 1177 N N . GLU A 1 142 ? 37.240 14.103 -10.293 1.00 70.62 142 GLU A N 1
ATOM 1178 C CA . GLU A 1 142 ? 38.497 14.864 -10.384 1.00 70.62 142 GLU A CA 1
ATOM 1179 C C . GLU A 1 142 ? 39.065 14.914 -11.816 1.00 70.62 142 GLU A C 1
ATOM 1181 O O . GLU A 1 142 ? 39.607 15.936 -12.233 1.00 70.62 142 GLU A O 1
ATOM 1186 N N . GLN A 1 143 ? 38.894 13.854 -12.615 1.00 68.94 143 GLN A N 1
ATOM 1187 C CA . GLN A 1 143 ? 39.325 13.841 -14.022 1.00 68.94 143 GLN A CA 1
ATOM 1188 C C . GLN A 1 143 ? 38.463 14.722 -14.936 1.00 68.94 143 GLN A C 1
ATOM 1190 O O . GLN A 1 143 ? 38.974 15.262 -15.917 1.00 68.94 143 GLN A O 1
ATOM 1195 N N . LYS A 1 144 ? 37.172 14.896 -14.627 1.00 65.06 144 LYS A N 1
ATOM 1196 C CA . LYS A 1 144 ? 36.282 15.777 -15.401 1.00 65.06 144 LYS A CA 1
ATOM 1197 C C . LYS A 1 144 ? 36.611 17.257 -15.213 1.00 65.06 144 LYS A C 1
ATOM 1199 O O . LYS A 1 144 ? 36.503 18.012 -16.172 1.00 65.06 144 LYS A O 1
ATOM 1204 N N . ASN A 1 145 ? 37.062 17.651 -14.024 1.00 58.66 145 ASN A N 1
ATOM 1205 C CA . ASN A 1 145 ? 37.412 19.043 -13.733 1.00 58.66 145 ASN A CA 1
ATOM 1206 C C . ASN A 1 145 ? 38.783 19.468 -14.283 1.00 58.66 145 ASN A C 1
ATOM 1208 O O . ASN A 1 145 ? 39.053 20.657 -14.333 1.00 58.66 145 ASN A O 1
ATOM 1212 N N . LYS A 1 146 ? 39.628 18.527 -14.728 1.00 56.69 146 LYS A N 1
ATOM 1213 C CA . LYS A 1 146 ? 40.910 18.824 -15.399 1.00 56.69 146 LYS A CA 1
ATOM 1214 C C . LYS A 1 146 ? 40.806 18.960 -16.926 1.00 56.69 146 LYS A C 1
ATOM 1216 O O . LYS A 1 146 ? 41.816 19.188 -17.579 1.00 56.69 146 LYS A O 1
ATOM 1221 N N . LYS A 1 147 ? 39.616 18.752 -17.503 1.00 53.44 147 LYS A N 1
ATOM 1222 C CA . LYS A 1 147 ? 39.341 18.887 -18.949 1.00 53.44 147 LYS A CA 1
ATOM 1223 C C . LYS A 1 147 ? 38.461 20.102 -19.292 1.00 53.44 147 LYS A C 1
ATOM 1225 O O . LYS A 1 147 ? 37.988 20.196 -20.421 1.00 53.44 147 LYS A O 1
ATOM 1230 N N . LYS A 1 148 ? 38.221 20.985 -18.324 1.00 49.06 148 LYS A N 1
ATOM 1231 C CA . LYS A 1 148 ? 37.711 22.344 -18.527 1.00 49.06 148 LYS A CA 1
ATOM 1232 C C . LYS A 1 148 ? 38.839 23.312 -18.219 1.00 49.06 148 LYS A C 1
ATOM 1234 O O . LYS A 1 148 ? 38.863 24.362 -18.885 1.00 49.06 148 LYS A O 1
#

Sequence (148 aa):
MTRKIKRHDSRKNDEVISHYMLCREVALDMGYGIKEVKEVIEKYHDVIAQHALTTKQVKLGGLGSFYLTILKGKRVRDVNDLSRVVHSKDKFKIKFNPSLGFREMISDKEITEEDREKIYYYQPKNTNYSEKGKREHKKRMEQKNKKK

Radius of gyration: 21.84 Å; chains: 1; bounding box: 62×34×47 Å

pLDDT: mean 73.18, std 19.94, range [31.17, 94.31]